Protein AF-J2GHC1-F1 (afdb_monomer_lite)

Structure (mmCIF, N/CA/C/O backbone):
data_AF-J2GHC1-F1
#
_entry.id   AF-J2GHC1-F1
#
loop_
_atom_site.group_PDB
_atom_site.id
_atom_site.type_symbol
_atom_site.label_atom_id
_atom_site.label_alt_id
_atom_site.label_comp_id
_atom_site.label_asym_id
_atom_site.label_entity_id
_atom_site.label_seq_id
_atom_site.pdbx_PDB_ins_code
_atom_site.Cartn_x
_atom_site.Cartn_y
_atom_site.Cartn_z
_atom_site.occupancy
_atom_site.B_iso_or_equiv
_atom_site.auth_seq_id
_atom_site.auth_comp_id
_atom_site.auth_asym_id
_atom_site.auth_atom_id
_atom_site.pdbx_PDB_model_num
ATOM 1 N N . MET A 1 1 ? -0.207 12.810 23.415 1.00 63.00 1 MET A N 1
ATOM 2 C CA . MET A 1 1 ? 0.898 11.858 23.142 1.00 63.00 1 MET A CA 1
ATOM 3 C C . MET A 1 1 ? 0.573 10.887 22.004 1.00 63.00 1 MET A C 1
ATOM 5 O O . MET A 1 1 ? 1.259 10.947 20.996 1.00 63.00 1 MET A O 1
ATOM 9 N N . LYS A 1 2 ? -0.502 10.081 22.076 1.00 74.50 2 LYS A N 1
ATOM 10 C CA . LYS A 1 2 ? -0.873 9.104 21.019 1.00 74.50 2 LYS A CA 1
ATOM 11 C C . LYS A 1 2 ? -0.994 9.691 19.597 1.00 74.50 2 LYS A C 1
ATOM 13 O O . LYS A 1 2 ? -0.501 9.097 18.650 1.00 74.50 2 LYS A O 1
ATOM 18 N N . ARG A 1 3 ? -1.590 10.883 19.453 1.00 80.06 3 ARG A N 1
ATOM 19 C CA . ARG A 1 3 ? -1.753 11.560 18.148 1.00 80.06 3 ARG A CA 1
ATOM 20 C C . ARG A 1 3 ? -0.424 11.981 17.511 1.00 80.06 3 ARG A C 1
ATOM 22 O O . ARG A 1 3 ? -0.255 11.814 16.316 1.00 80.06 3 ARG A O 1
ATOM 29 N N . ILE A 1 4 ? 0.522 12.479 18.310 1.00 85.56 4 ILE A N 1
ATOM 30 C CA . ILE A 1 4 ? 1.849 12.899 17.825 1.00 85.56 4 ILE A CA 1
ATOM 31 C C . ILE A 1 4 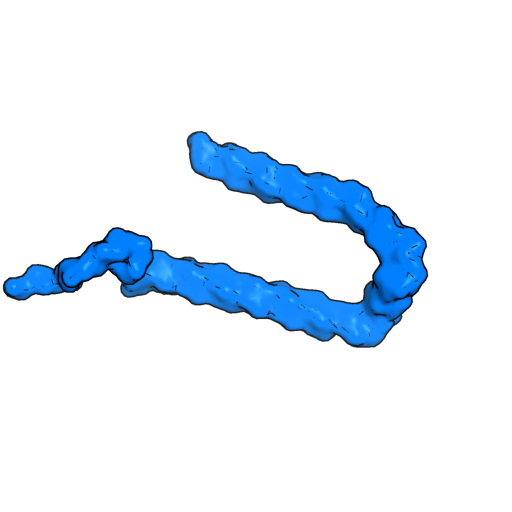? 2.637 11.680 17.339 1.00 85.56 4 ILE A C 1
ATOM 33 O O . ILE A 1 4 ? 3.248 11.733 16.280 1.00 85.56 4 ILE A O 1
ATOM 37 N N . LEU A 1 5 ? 2.556 10.562 18.069 1.00 86.69 5 LEU A N 1
ATOM 38 C CA . LEU A 1 5 ? 3.182 9.304 17.666 1.00 86.69 5 LEU A CA 1
ATOM 39 C C . LEU A 1 5 ? 2.574 8.756 16.365 1.00 86.69 5 LEU A C 1
ATOM 41 O O . LEU A 1 5 ? 3.315 8.363 15.473 1.00 86.69 5 LEU A O 1
ATOM 45 N N . ALA A 1 6 ? 1.246 8.800 16.217 1.00 82.94 6 ALA A N 1
ATOM 46 C CA . ALA A 1 6 ? 0.576 8.394 14.980 1.00 82.94 6 ALA A CA 1
ATOM 47 C C . ALA A 1 6 ? 0.992 9.260 13.779 1.00 82.94 6 ALA A C 1
ATOM 49 O O . ALA A 1 6 ? 1.335 8.725 12.730 1.00 82.94 6 ALA A O 1
ATOM 50 N N . ILE A 1 7 ? 1.025 10.587 13.944 1.00 88.19 7 ILE A N 1
ATOM 51 C CA . ILE A 1 7 ? 1.487 11.513 12.898 1.00 88.19 7 ILE A CA 1
ATOM 52 C C . ILE A 1 7 ? 2.952 11.237 12.544 1.00 88.19 7 ILE A C 1
ATOM 54 O O . ILE A 1 7 ? 3.291 11.182 11.366 1.00 88.19 7 ILE A O 1
ATOM 58 N N . GLY A 1 8 ? 3.807 11.007 13.545 1.00 89.25 8 GLY A N 1
ATOM 59 C CA . GLY A 1 8 ? 5.213 10.663 13.337 1.00 89.25 8 GLY A CA 1
ATOM 60 C C . GLY A 1 8 ? 5.400 9.360 12.556 1.00 89.25 8 GLY A C 1
ATOM 61 O O . GLY A 1 8 ? 6.220 9.316 11.645 1.00 89.25 8 GLY A O 1
ATOM 62 N N . LEU A 1 9 ? 4.609 8.325 12.854 1.00 90.38 9 LEU A N 1
ATOM 63 C CA . LEU A 1 9 ? 4.646 7.051 12.127 1.00 90.38 9 LEU A CA 1
ATOM 64 C C . LEU A 1 9 ? 4.163 7.194 10.680 1.00 90.38 9 LEU A C 1
ATOM 66 O O . LEU A 1 9 ? 4.793 6.645 9.781 1.00 90.38 9 LEU A O 1
ATOM 70 N N . ILE A 1 10 ? 3.089 7.955 10.447 1.00 90.62 10 ILE A N 1
ATOM 71 C CA . ILE A 1 10 ? 2.596 8.238 9.090 1.00 90.62 10 ILE A CA 1
ATOM 72 C C . ILE A 1 10 ? 3.657 9.006 8.300 1.00 90.62 10 ILE A C 1
ATOM 74 O O . ILE A 1 10 ? 3.980 8.624 7.181 1.00 90.62 10 ILE A O 1
ATOM 78 N N . ALA A 1 11 ? 4.240 10.053 8.889 1.00 88.94 11 ALA A N 1
ATOM 79 C CA . ALA A 1 11 ? 5.287 10.834 8.244 1.00 88.94 11 ALA A CA 1
ATOM 80 C C . ALA A 1 11 ? 6.506 9.966 7.907 1.00 88.94 11 ALA A C 1
ATOM 82 O O . ALA A 1 11 ? 6.972 9.992 6.772 1.00 88.94 11 ALA A O 1
ATOM 83 N N . LEU A 1 12 ? 6.979 9.147 8.854 1.00 92.62 12 LEU A N 1
ATOM 84 C CA . LEU A 1 12 ? 8.090 8.226 8.622 1.00 92.62 12 LEU A CA 1
ATOM 85 C C . LEU A 1 12 ? 7.786 7.256 7.476 1.00 92.62 12 LEU A C 1
ATOM 87 O O . LEU A 1 12 ? 8.635 7.090 6.609 1.00 92.62 12 LEU A O 1
ATOM 91 N N . ALA A 1 13 ? 6.588 6.666 7.446 1.00 88.62 13 ALA A N 1
ATOM 92 C CA . ALA A 1 13 ? 6.164 5.754 6.384 1.00 88.62 13 ALA A CA 1
ATOM 93 C C . ALA A 1 13 ? 6.106 6.438 5.007 1.00 88.62 13 ALA A C 1
ATOM 95 O O . ALA A 1 13 ? 6.507 5.851 4.005 1.00 88.62 13 ALA A O 1
ATOM 96 N N . VAL A 1 14 ? 5.641 7.689 4.949 1.00 90.69 14 VAL A N 1
ATOM 97 C CA . VAL A 1 14 ? 5.600 8.470 3.703 1.00 90.69 14 VAL A CA 1
ATOM 98 C C . VAL A 1 14 ? 7.012 8.815 3.233 1.00 90.69 14 VAL A C 1
ATOM 100 O O . VAL A 1 14 ? 7.320 8.649 2.054 1.00 90.69 14 VAL A O 1
ATOM 103 N N . PHE A 1 15 ? 7.892 9.251 4.138 1.00 90.19 15 PHE A N 1
ATOM 104 C CA . PHE A 1 15 ? 9.274 9.577 3.789 1.00 90.19 15 PHE A CA 1
ATOM 105 C C . PHE A 1 15 ? 10.064 8.350 3.343 1.00 90.19 15 PHE A C 1
ATOM 107 O O . PHE A 1 15 ? 10.808 8.436 2.367 1.00 90.19 15 PHE A O 1
ATOM 114 N N . THR A 1 16 ? 9.892 7.204 4.005 1.00 90.00 16 THR A N 1
ATOM 115 C CA . THR A 1 16 ? 10.531 5.960 3.568 1.00 90.00 16 THR A CA 1
ATOM 116 C C . THR A 1 16 ? 9.975 5.507 2.224 1.00 90.00 16 THR A C 1
ATOM 118 O O . THR A 1 16 ? 10.767 5.239 1.327 1.00 90.00 16 THR A O 1
ATOM 121 N N . ALA A 1 17 ? 8.655 5.500 2.021 1.00 88.44 17 ALA A N 1
ATOM 122 C CA . ALA A 1 17 ? 8.068 5.170 0.721 1.00 88.44 17 ALA A CA 1
ATOM 123 C C . ALA A 1 17 ? 8.617 6.074 -0.396 1.00 88.44 17 ALA A C 1
ATOM 125 O O . ALA 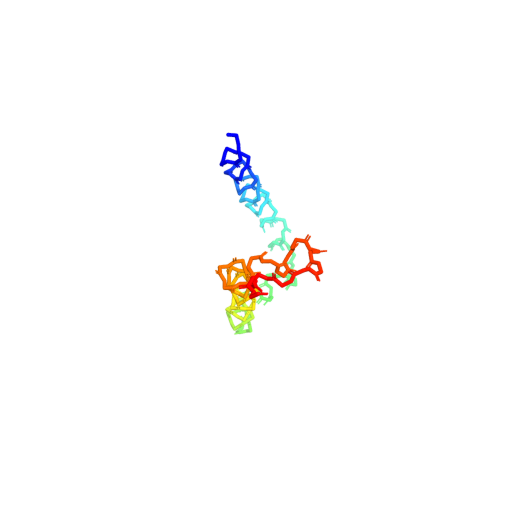A 1 17 ? 9.033 5.578 -1.442 1.00 88.44 17 ALA A O 1
ATOM 126 N N . HIS A 1 18 ? 8.704 7.383 -0.151 1.00 90.44 18 HIS A N 1
ATOM 127 C CA . HIS A 1 18 ? 9.282 8.330 -1.100 1.00 90.44 18 HIS A CA 1
ATOM 128 C C . HIS A 1 18 ? 10.759 8.032 -1.399 1.00 90.44 18 HIS A C 1
ATOM 130 O O . HIS A 1 18 ? 11.145 8.010 -2.563 1.00 90.44 18 HIS A O 1
ATOM 136 N N . ALA A 1 19 ? 11.571 7.743 -0.377 1.00 91.06 19 ALA A N 1
ATOM 137 C CA . ALA A 1 19 ? 12.992 7.434 -0.544 1.00 91.06 19 ALA A CA 1
ATOM 138 C C . ALA A 1 19 ? 13.241 6.116 -1.300 1.00 91.06 19 ALA A C 1
ATOM 140 O O . ALA A 1 19 ? 14.187 6.023 -2.079 1.00 91.06 19 ALA A O 1
ATOM 141 N N . TRP A 1 20 ? 12.396 5.103 -1.091 1.00 89.06 20 TRP A N 1
ATOM 142 C CA . TRP A 1 20 ? 12.528 3.795 -1.741 1.00 89.06 20 TRP A CA 1
ATOM 143 C C . TRP A 1 20 ? 11.927 3.745 -3.148 1.00 89.06 20 TRP A C 1
ATOM 145 O O . TRP A 1 20 ? 12.310 2.882 -3.933 1.00 89.06 20 TRP A O 1
ATOM 155 N N . THR A 1 21 ? 11.015 4.660 -3.492 1.00 90.44 21 THR A N 1
ATOM 156 C CA . THR A 1 21 ? 10.339 4.651 -4.801 1.00 90.44 21 THR A CA 1
ATOM 157 C C . THR A 1 21 ? 11.329 4.721 -5.976 1.00 90.44 21 THR A C 1
ATOM 159 O O . THR A 1 21 ? 11.230 3.859 -6.846 1.00 90.44 21 THR A O 1
ATOM 162 N N . PRO A 1 22 ? 12.320 5.638 -6.017 1.00 89.25 22 PRO A N 1
ATOM 163 C CA . PRO A 1 22 ? 13.316 5.656 -7.093 1.00 89.25 22 PRO A CA 1
ATOM 164 C C . PRO A 1 22 ? 14.109 4.348 -7.185 1.00 89.25 22 PRO A C 1
ATOM 166 O O . PRO A 1 22 ? 14.255 3.796 -8.267 1.00 89.25 22 PRO A O 1
ATOM 169 N N . VAL A 1 23 ? 14.525 3.798 -6.038 1.00 89.00 23 VAL A N 1
ATOM 170 C CA . VAL A 1 23 ? 15.291 2.541 -5.963 1.00 89.00 23 VAL A CA 1
ATOM 171 C C . VAL A 1 23 ? 14.500 1.365 -6.540 1.00 89.00 23 VAL A C 1
ATOM 173 O O . VAL A 1 23 ? 15.058 0.501 -7.211 1.00 89.00 23 VAL A O 1
ATOM 176 N N . LEU A 1 24 ? 13.190 1.320 -6.288 1.00 88.62 24 LEU A N 1
ATOM 177 C CA . LEU A 1 24 ? 12.310 0.299 -6.852 1.00 88.62 24 LEU A CA 1
ATOM 178 C C . LEU A 1 24 ? 12.110 0.498 -8.357 1.00 88.62 24 LEU A C 1
ATOM 180 O O . LEU A 1 24 ? 12.106 -0.481 -9.099 1.00 88.62 24 LEU A O 1
ATOM 184 N N . LEU A 1 25 ? 11.969 1.745 -8.809 1.00 91.31 25 LEU A N 1
ATOM 185 C CA . LEU A 1 25 ? 11.755 2.079 -10.218 1.00 91.31 25 LEU A CA 1
ATOM 186 C C . LEU A 1 25 ? 13.005 1.894 -11.092 1.00 91.31 25 LEU A C 1
ATOM 188 O O . LEU A 1 25 ? 12.861 1.694 -12.296 1.00 91.31 25 LEU A O 1
ATOM 192 N N . ASP A 1 26 ? 14.203 1.869 -10.506 1.00 92.75 26 ASP A N 1
ATOM 193 C CA . ASP A 1 26 ? 15.440 1.512 -11.215 1.00 92.75 26 ASP A CA 1
ATOM 194 C C . ASP A 1 26 ? 15.474 0.031 -11.647 1.00 92.75 26 ASP A C 1
ATOM 196 O O . ASP A 1 26 ? 16.268 -0.359 -12.506 1.00 92.75 26 ASP A O 1
ATOM 200 N N . SER A 1 27 ? 14.601 -0.816 -11.088 1.00 93.56 27 SER A N 1
ATOM 201 C CA . SER A 1 27 ? 14.451 -2.208 -11.514 1.00 93.56 27 SER A CA 1
ATOM 202 C C . SER A 1 27 ? 13.621 -2.313 -12.804 1.0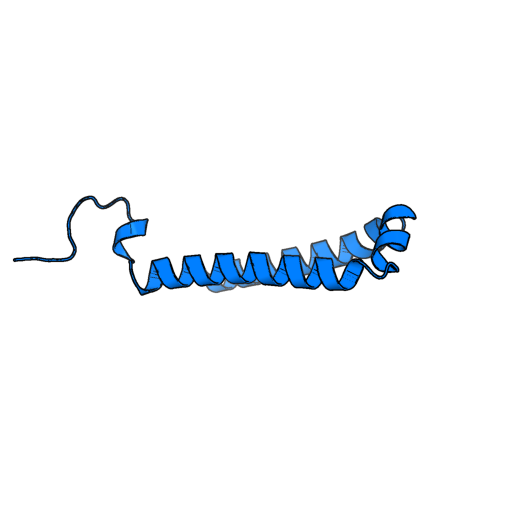0 93.56 27 SER A C 1
ATOM 204 O O . SER A 1 27 ? 12.442 -1.943 -12.802 1.00 93.56 27 SER A O 1
ATOM 206 N N . PRO A 1 28 ? 14.151 -2.920 -13.888 1.00 94.31 28 PRO A N 1
ATOM 207 C CA . PRO A 1 28 ? 13.412 -3.081 -15.142 1.00 94.31 28 PRO A CA 1
ATOM 208 C C . PRO A 1 28 ? 12.111 -3.874 -14.988 1.00 94.31 28 PRO A C 1
ATOM 210 O O . PRO A 1 28 ? 11.128 -3.582 -15.662 1.00 94.31 28 PRO A O 1
ATOM 213 N N . ALA A 1 29 ? 12.086 -4.863 -14.089 1.00 93.69 29 ALA A N 1
ATOM 214 C CA . ALA A 1 29 ? 10.898 -5.674 -13.834 1.00 93.69 29 ALA A CA 1
ATOM 215 C C . ALA A 1 29 ? 9.788 -4.864 -13.148 1.00 93.69 29 ALA A C 1
ATOM 217 O O . ALA A 1 29 ? 8.620 -4.980 -13.513 1.00 93.69 29 ALA A O 1
ATOM 218 N N . VAL A 1 30 ? 10.158 -4.013 -12.187 1.00 92.69 30 VAL A N 1
ATOM 219 C CA . VAL A 1 30 ? 9.208 -3.128 -11.500 1.00 92.69 30 VAL A CA 1
ATOM 220 C C . VAL A 1 30 ? 8.676 -2.087 -12.474 1.00 92.69 30 VAL A C 1
ATOM 222 O O . VAL A 1 30 ? 7.468 -1.885 -12.540 1.00 92.69 30 VAL A O 1
ATOM 225 N N . MET A 1 31 ? 9.547 -1.475 -13.278 1.00 94.75 31 MET A N 1
ATOM 226 C CA . MET A 1 31 ? 9.127 -0.512 -14.294 1.00 94.75 31 MET A CA 1
ATOM 227 C C . MET A 1 31 ? 8.189 -1.149 -15.331 1.00 94.75 31 MET A C 1
ATOM 229 O O . MET A 1 31 ? 7.151 -0.578 -15.652 1.00 94.75 31 MET A O 1
ATOM 233 N N . ALA A 1 32 ? 8.505 -2.356 -15.812 1.00 95.50 32 ALA A N 1
ATOM 234 C CA . ALA A 1 32 ? 7.645 -3.090 -16.741 1.00 95.50 32 ALA A CA 1
ATOM 235 C C . ALA A 1 32 ? 6.265 -3.393 -16.138 1.00 95.50 32 ALA A C 1
ATOM 237 O O . ALA A 1 32 ? 5.257 -3.269 -16.829 1.00 95.50 32 ALA A O 1
ATOM 238 N N . PHE A 1 33 ? 6.209 -3.742 -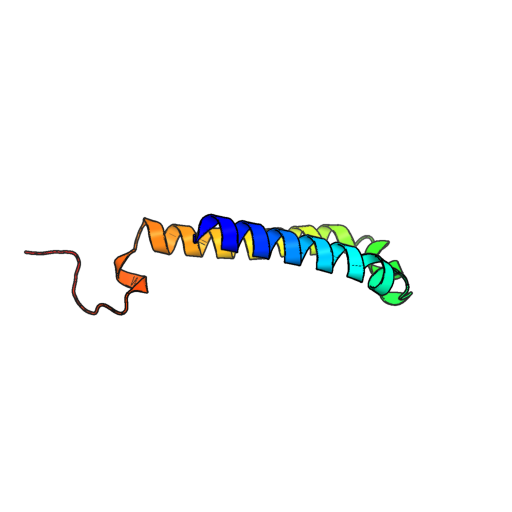14.850 1.00 94.62 33 PHE A N 1
ATOM 239 C CA . PHE A 1 33 ? 4.946 -3.926 -14.142 1.00 94.62 33 PHE A CA 1
ATOM 240 C C . PHE A 1 33 ? 4.168 -2.612 -13.994 1.00 94.62 33 PHE A C 1
ATOM 242 O O . PHE A 1 33 ? 2.988 -2.578 -14.330 1.00 94.62 33 PHE A O 1
ATOM 249 N N . VAL A 1 34 ? 4.815 -1.525 -13.560 1.00 93.62 34 VAL A N 1
ATOM 250 C CA . VAL A 1 34 ? 4.185 -0.199 -13.385 1.00 93.62 34 VAL A CA 1
ATOM 251 C C . VAL A 1 34 ? 3.593 0.330 -14.693 1.00 93.62 34 VAL A C 1
ATOM 253 O O . VAL A 1 34 ? 2.543 0.969 -14.681 1.00 93.62 34 VAL A O 1
ATOM 256 N N . LEU A 1 35 ? 4.244 0.047 -15.822 1.00 95.06 35 LEU A N 1
ATOM 257 C CA . LEU A 1 35 ? 3.778 0.436 -17.154 1.00 95.06 35 LEU A CA 1
ATOM 258 C C . LEU A 1 35 ? 2.769 -0.551 -17.770 1.00 95.06 35 LEU A C 1
ATOM 260 O O . LEU A 1 35 ? 2.281 -0.298 -18.869 1.00 95.06 35 LEU A O 1
ATOM 264 N N . SER A 1 36 ? 2.469 -1.670 -17.106 1.00 96.81 36 SER A N 1
ATOM 265 C CA . SER A 1 36 ? 1.544 -2.683 -17.617 1.00 96.81 36 SER A CA 1
ATOM 266 C C . SER A 1 36 ? 0.077 -2.322 -17.370 1.00 96.81 36 SER A C 1
ATOM 268 O O . SER A 1 36 ? -0.266 -1.648 -16.396 1.00 96.81 36 SER A O 1
ATOM 270 N N . ASP A 1 37 ? -0.818 -2.876 -18.191 1.00 96.94 37 ASP A N 1
ATOM 271 C CA . ASP A 1 37 ? -2.271 -2.721 -18.025 1.00 96.94 37 ASP A CA 1
ATOM 272 C C . ASP A 1 37 ? -2.801 -3.344 -16.717 1.00 96.94 37 ASP A C 1
ATOM 274 O O . ASP A 1 37 ? -3.893 -3.006 -16.257 1.00 96.94 37 ASP A O 1
ATOM 278 N N . ALA A 1 38 ? -2.028 -4.240 -16.092 1.00 94.44 38 ALA A N 1
ATOM 279 C CA . ALA A 1 38 ? -2.384 -4.895 -14.835 1.00 94.44 38 ALA A CA 1
ATOM 280 C C . ALA A 1 38 ? -2.148 -4.007 -13.599 1.00 94.44 38 ALA A C 1
ATOM 282 O O . ALA A 1 38 ? -2.763 -4.241 -12.557 1.00 94.44 38 ALA A O 1
ATOM 283 N N . PHE A 1 39 ? -1.315 -2.963 -13.708 1.00 94.81 39 PHE A N 1
ATOM 284 C CA . PHE A 1 39 ? -0.904 -2.140 -12.567 1.00 94.81 39 PHE A CA 1
ATOM 285 C C . PHE A 1 39 ? -2.087 -1.508 -11.824 1.00 94.81 39 PHE A C 1
ATOM 287 O O . PHE A 1 39 ? -2.229 -1.663 -10.611 1.00 94.81 39 PHE A O 1
ATOM 294 N N . TRP A 1 40 ? -2.959 -0.799 -12.546 1.00 94.75 40 TRP A N 1
ATOM 295 C CA . TRP A 1 40 ? -4.087 -0.094 -11.936 1.00 94.75 40 TRP A CA 1
ATOM 296 C C . TRP A 1 40 ? -5.102 -1.040 -11.283 1.00 94.75 40 TRP A C 1
ATOM 298 O O . TRP A 1 40 ? -5.448 -0.797 -10.124 1.00 94.75 40 TRP A O 1
ATOM 308 N N . PRO A 1 41 ? -5.564 -2.117 -11.950 1.00 96.25 41 PRO A N 1
ATOM 309 C CA . PRO A 1 41 ? -6.411 -3.125 -11.317 1.00 96.25 41 PRO A CA 1
ATOM 310 C C . PRO A 1 41 ? -5.828 -3.688 -10.016 1.00 96.25 41 PRO A C 1
ATOM 312 O O . PRO A 1 41 ? -6.544 -3.759 -9.015 1.00 96.25 41 PRO A O 1
ATOM 315 N N . GLU A 1 42 ? -4.540 -4.040 -9.998 1.00 94.81 42 GLU A N 1
ATOM 316 C CA . GLU A 1 42 ? -3.892 -4.583 -8.800 1.00 94.81 42 GLU A CA 1
ATOM 317 C C . GLU A 1 42 ? -3.776 -3.543 -7.681 1.00 94.81 42 GLU A C 1
ATOM 319 O O . GLU A 1 42 ? -4.090 -3.843 -6.526 1.00 94.81 42 GLU A O 1
ATOM 324 N N . MET A 1 43 ? -3.419 -2.300 -8.012 1.00 93.12 43 MET A N 1
ATOM 325 C CA . MET A 1 43 ? -3.366 -1.200 -7.046 1.00 93.12 43 MET A CA 1
ATOM 326 C C . MET A 1 43 ? -4.735 -0.905 -6.425 1.00 93.12 43 MET A C 1
ATOM 328 O O . MET A 1 43 ? -4.844 -0.780 -5.202 1.00 93.12 43 MET A O 1
ATOM 332 N N . PHE A 1 44 ? -5.796 -0.830 -7.236 1.00 94.12 44 PHE A N 1
ATOM 333 C CA . PHE A 1 44 ? -7.156 -0.643 -6.724 1.00 94.12 44 PHE A CA 1
ATOM 334 C C . PHE A 1 44 ? -7.604 -1.825 -5.866 1.00 94.12 44 PHE A C 1
ATOM 336 O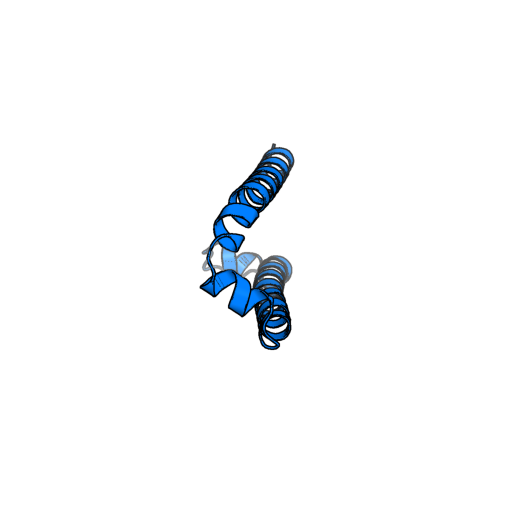 O . PHE A 1 44 ? -8.179 -1.615 -4.796 1.00 94.12 44 PHE A O 1
ATOM 343 N N . GLY A 1 45 ? -7.303 -3.052 -6.293 1.00 94.56 45 GLY A N 1
ATOM 344 C CA . GLY A 1 45 ? -7.584 -4.260 -5.523 1.00 94.56 45 GLY A CA 1
ATOM 345 C C . GLY A 1 45 ? -6.904 -4.240 -4.153 1.00 94.56 45 GLY A C 1
ATOM 346 O O . GLY A 1 45 ? -7.564 -4.450 -3.135 1.00 94.56 45 GLY A O 1
ATOM 347 N N . ALA A 1 46 ? -5.614 -3.908 -4.104 1.00 92.50 46 ALA A N 1
ATOM 348 C CA . ALA A 1 46 ? -4.859 -3.813 -2.858 1.00 92.50 46 ALA A CA 1
ATOM 349 C C . ALA A 1 46 ? -5.441 -2.752 -1.909 1.00 92.50 46 ALA A C 1
ATOM 351 O O . ALA A 1 46 ? -5.669 -3.035 -0.729 1.00 92.50 46 ALA A O 1
ATOM 352 N N . VAL A 1 47 ? -5.744 -1.553 -2.420 1.00 94.19 47 VAL A N 1
ATOM 353 C CA . VAL A 1 47 ? -6.357 -0.473 -1.626 1.00 94.19 47 VAL A CA 1
ATOM 354 C C . VAL A 1 47 ? -7.729 -0.889 -1.090 1.00 94.19 47 VAL A C 1
ATOM 356 O O . VAL A 1 47 ? -8.026 -0.634 0.078 1.00 94.19 47 VAL A O 1
ATOM 359 N N . LEU A 1 48 ? -8.548 -1.562 -1.902 1.00 95.25 48 LEU A N 1
ATOM 360 C CA . LEU A 1 48 ? -9.859 -2.058 -1.483 1.00 95.25 48 LEU A CA 1
ATOM 361 C C . LEU A 1 48 ? -9.748 -3.103 -0.372 1.00 95.25 48 LEU A C 1
ATOM 363 O O . LEU A 1 48 ? -10.427 -2.967 0.643 1.00 95.25 48 LEU A O 1
ATOM 367 N N . VAL A 1 49 ? -8.883 -4.109 -0.522 1.00 95.31 49 VAL A N 1
ATOM 368 C CA . VAL A 1 49 ? -8.700 -5.167 0.488 1.00 95.31 49 VAL A CA 1
ATOM 369 C C . VAL A 1 49 ? -8.227 -4.576 1.815 1.00 95.31 49 VAL A C 1
ATOM 371 O O . VAL A 1 49 ? -8.799 -4.868 2.867 1.00 95.31 49 VAL A O 1
ATOM 374 N N . ILE A 1 50 ? -7.226 -3.695 1.776 1.00 93.12 50 ILE A N 1
ATOM 375 C CA . ILE A 1 50 ? -6.716 -3.020 2.975 1.00 93.12 50 ILE A CA 1
ATOM 376 C C . ILE A 1 50 ? -7.812 -2.149 3.605 1.00 93.12 50 ILE A C 1
ATOM 378 O O . ILE A 1 50 ? -8.026 -2.201 4.818 1.00 93.12 50 ILE A O 1
ATOM 382 N N . GLY A 1 51 ? -8.549 -1.389 2.792 1.00 92.44 51 GLY A N 1
ATOM 383 C CA . GLY A 1 51 ? -9.668 -0.568 3.248 1.00 92.44 51 GLY A CA 1
ATOM 384 C C . GLY A 1 51 ? -10.771 -1.388 3.921 1.00 92.44 51 GLY A C 1
ATOM 385 O O . GLY A 1 51 ? -11.247 -1.005 4.990 1.00 92.44 51 GLY A O 1
ATOM 386 N N . MET A 1 52 ? -11.133 -2.543 3.354 1.00 93.88 52 MET A N 1
ATOM 387 C CA . MET A 1 52 ? -12.116 -3.464 3.936 1.00 93.88 52 MET A CA 1
ATOM 388 C C . MET A 1 52 ? -11.657 -4.009 5.289 1.00 93.88 52 MET A C 1
ATOM 390 O O . MET A 1 52 ? -12.458 -4.059 6.220 1.00 93.88 52 MET A O 1
ATOM 394 N N . LEU A 1 53 ? -10.377 -4.363 5.431 1.00 92.75 53 LEU A N 1
ATOM 395 C CA . LEU A 1 53 ? -9.820 -4.811 6.710 1.00 92.75 53 LEU A CA 1
ATOM 396 C C . LEU A 1 53 ? -9.913 -3.714 7.776 1.00 92.75 53 LEU A C 1
ATOM 398 O O . LEU A 1 53 ? -10.379 -3.972 8.885 1.00 92.75 53 LEU A O 1
ATOM 402 N N . PHE A 1 54 ? -9.533 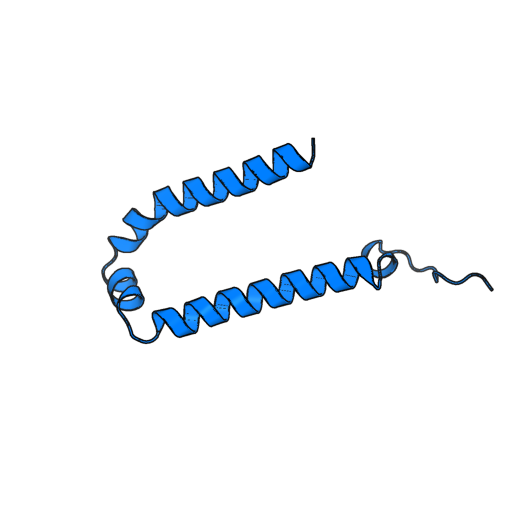-2.477 7.445 1.00 90.12 54 PHE A N 1
ATOM 403 C CA . PHE A 1 54 ? -9.665 -1.357 8.380 1.00 90.12 54 PHE A CA 1
ATOM 404 C C . PHE A 1 54 ? -11.122 -1.068 8.743 1.00 90.12 54 PHE A C 1
ATOM 406 O O . PHE A 1 54 ? -11.417 -0.834 9.916 1.00 90.12 54 PHE A O 1
ATOM 413 N N . ALA A 1 55 ? -12.032 -1.118 7.769 1.00 89.31 55 ALA A N 1
ATOM 414 C CA . ALA A 1 55 ? -13.459 -0.942 8.007 1.00 89.31 55 ALA A CA 1
ATOM 415 C C . ALA A 1 55 ? -14.016 -2.040 8.927 1.00 89.31 55 ALA A C 1
ATOM 417 O O . ALA A 1 55 ? -14.744 -1.729 9.867 1.00 89.31 55 ALA A O 1
ATOM 418 N N . ALA A 1 56 ? -13.624 -3.300 8.716 1.00 87.19 56 ALA A N 1
ATOM 419 C CA . ALA A 1 56 ? -14.012 -4.420 9.568 1.00 87.19 56 ALA A CA 1
ATOM 420 C C . ALA A 1 56 ? -13.477 -4.263 11.000 1.00 87.19 56 ALA A C 1
ATOM 422 O O . ALA A 1 56 ? -14.232 -4.425 11.956 1.00 87.19 56 ALA A O 1
ATOM 423 N N . CYS A 1 57 ? -12.209 -3.873 11.165 1.00 87.25 57 CYS A N 1
ATOM 424 C CA . CYS A 1 57 ? -11.626 -3.586 12.477 1.00 87.25 57 CYS A CA 1
ATOM 425 C C . CYS A 1 57 ? -12.347 -2.431 13.187 1.00 87.25 57 CYS A C 1
ATOM 427 O O . CYS A 1 57 ? -12.663 -2.532 14.372 1.00 87.25 57 CYS A O 1
ATOM 429 N N . ALA A 1 58 ? -12.635 -1.338 12.475 1.00 86.62 58 ALA A N 1
ATOM 430 C CA . ALA A 1 58 ? -13.368 -0.205 13.031 1.00 86.62 58 ALA A CA 1
ATOM 431 C C . ALA A 1 58 ? -14.797 -0.601 13.431 1.00 86.62 58 ALA A C 1
ATOM 433 O O . ALA A 1 58 ? -15.244 -0.250 14.521 1.00 86.62 58 ALA A O 1
ATOM 434 N N . ALA A 1 59 ? -15.486 -1.377 12.592 1.00 84.69 59 ALA A N 1
ATOM 435 C CA . ALA A 1 59 ? -16.807 -1.911 12.896 1.00 84.69 59 ALA A CA 1
ATOM 436 C C . ALA A 1 59 ? -16.775 -2.832 14.125 1.00 84.69 59 ALA A C 1
ATOM 438 O O . ALA A 1 59 ? -17.617 -2.688 15.006 1.00 84.69 59 ALA A O 1
ATOM 439 N N . ALA A 1 60 ? -15.778 -3.713 14.244 1.00 81.62 60 ALA A N 1
ATOM 440 C CA . ALA A 1 60 ? -15.611 -4.567 15.419 1.00 81.62 60 ALA A CA 1
ATOM 441 C C . ALA A 1 60 ? -15.418 -3.744 16.705 1.00 81.62 60 ALA A C 1
ATOM 443 O O . ALA A 1 60 ? -16.045 -4.042 17.716 1.00 81.62 60 ALA A O 1
ATOM 444 N N . ILE A 1 61 ? -14.620 -2.670 16.660 1.00 80.00 61 ILE A N 1
ATOM 445 C CA . ILE A 1 61 ? -14.440 -1.765 17.807 1.00 80.00 61 ILE A CA 1
ATOM 446 C C . ILE A 1 61 ? -15.746 -1.036 18.157 1.00 80.00 61 ILE A C 1
ATOM 448 O O . ILE A 1 61 ? -16.065 -0.894 19.335 1.00 80.00 61 ILE A O 1
ATOM 452 N N . LEU A 1 62 ? -16.483 -0.547 17.155 1.00 79.19 62 LEU A N 1
ATOM 453 C CA . LEU A 1 62 ? -17.679 0.276 17.362 1.00 79.19 62 LEU A CA 1
ATOM 454 C C . LEU A 1 62 ? -18.904 -0.535 17.796 1.00 79.19 62 LEU A C 1
ATOM 456 O O . LEU A 1 62 ? -19.659 -0.076 18.648 1.00 79.19 62 LEU A O 1
ATOM 460 N N . PHE A 1 63 ? -19.111 -1.714 17.210 1.00 79.62 63 PHE A N 1
ATOM 461 C CA . PHE A 1 63 ? -20.310 -2.529 17.427 1.00 79.62 63 PHE A CA 1
ATOM 462 C C . PHE A 1 63 ? -20.093 -3.685 18.410 1.00 79.62 63 PHE A C 1
ATOM 464 O O . PHE A 1 63 ? -21.065 -4.193 18.963 1.00 79.62 63 PHE A O 1
ATOM 471 N N . HIS A 1 64 ? -18.843 -4.090 18.662 1.00 74.31 64 HIS A N 1
ATOM 472 C CA . HIS A 1 64 ? -18.507 -5.191 19.570 1.00 74.31 64 HIS A CA 1
ATOM 473 C C . HIS A 1 64 ? -17.267 -4.882 20.436 1.00 74.31 64 HIS A C 1
ATOM 475 O O . HIS A 1 64 ? -16.303 -5.659 20.424 1.00 74.31 64 HIS A O 1
ATOM 481 N N . PRO A 1 65 ? -17.261 -3.783 21.216 1.00 62.53 65 PRO A N 1
ATOM 482 C CA . PRO A 1 65 ? -16.091 -3.361 21.994 1.00 62.53 65 PRO A CA 1
ATOM 483 C C . PRO A 1 65 ? -15.604 -4.433 22.987 1.00 62.53 65 PRO A C 1
ATOM 485 O O . PRO A 1 65 ? -14.393 -4.598 23.157 1.00 62.53 65 PRO A O 1
ATOM 488 N N . GLY A 1 66 ? -16.516 -5.218 23.576 1.00 58.53 66 GLY A N 1
ATOM 489 C CA . GLY A 1 66 ? -16.189 -6.331 24.477 1.00 58.53 66 GLY A CA 1
ATOM 490 C C . GLY A 1 66 ? -15.522 -7.546 23.812 1.00 58.53 66 GLY A C 1
ATOM 491 O O . GLY A 1 66 ? -14.846 -8.318 24.490 1.00 58.53 66 GLY A O 1
ATOM 492 N N . SER A 1 67 ? -15.628 -7.702 22.484 1.00 60.19 67 SER A N 1
ATOM 493 C CA . SER A 1 67 ? -15.025 -8.838 21.758 1.00 60.19 67 SER A CA 1
ATOM 494 C C . SER A 1 67 ? -13.496 -8.759 21.657 1.00 60.19 67 SER A C 1
ATOM 496 O O . SER A 1 67 ? -12.827 -9.777 21.487 1.00 60.19 67 SER A O 1
ATOM 498 N N . LEU A 1 68 ? -12.929 -7.556 21.802 1.00 55.50 68 LEU A N 1
ATOM 499 C CA . LEU A 1 68 ? -11.492 -7.294 21.673 1.00 55.50 68 LEU A CA 1
ATOM 500 C C . LEU A 1 68 ? -10.749 -7.328 23.015 1.00 55.50 68 LEU A C 1
ATOM 502 O O . LEU A 1 68 ? -9.521 -7.388 23.028 1.00 55.50 68 LEU A O 1
ATOM 506 N N . SER A 1 69 ? -11.458 -7.286 24.148 1.00 55.12 69 SER A N 1
ATOM 507 C CA . SER A 1 69 ? -10.833 -7.190 25.474 1.00 55.12 69 SER A CA 1
ATOM 508 C C . SER A 1 69 ? -10.528 -8.542 26.129 1.00 55.12 69 SER A C 1
ATOM 510 O O . SER A 1 69 ? -10.168 -8.562 27.303 1.00 55.12 69 SER A O 1
ATOM 512 N N . GLY A 1 70 ? -10.725 -9.669 25.432 1.00 55.41 70 GLY A N 1
ATOM 513 C CA . GLY A 1 70 ? -10.585 -11.008 26.024 1.00 55.41 70 GLY A CA 1
ATOM 514 C C . GLY A 1 70 ? -11.498 -11.243 27.237 1.00 55.41 70 GLY A C 1
ATOM 515 O O . GLY A 1 70 ? -11.232 -12.135 28.039 1.00 55.41 70 GLY A O 1
ATOM 516 N N . ARG A 1 71 ? -12.552 -10.428 27.409 1.00 51.62 71 ARG A N 1
ATOM 517 C CA . ARG A 1 71 ? -13.509 -10.571 28.512 1.00 51.62 71 ARG A CA 1
ATOM 518 C C . ARG A 1 71 ? -14.510 -11.655 28.138 1.00 51.62 71 ARG A C 1
ATOM 520 O O . ARG A 1 71 ? -15.177 -11.559 27.116 1.00 51.62 71 ARG A O 1
ATOM 527 N N . THR A 1 72 ? -14.615 -12.670 28.986 1.00 54.06 72 THR A N 1
ATOM 528 C CA . THR A 1 72 ? -15.552 -13.796 28.861 1.00 54.06 72 THR A CA 1
ATOM 529 C C . THR A 1 72 ? -16.911 -13.527 29.511 1.00 54.06 72 THR A C 1
ATOM 531 O O . THR A 1 72 ? -17.694 -14.457 29.672 1.00 54.06 72 THR A O 1
ATOM 534 N N . GLU A 1 73 ? -17.202 -12.288 29.913 1.00 57.44 73 GLU A N 1
ATOM 535 C CA . GLU A 1 73 ? -18.469 -11.949 30.565 1.00 57.44 73 GLU A CA 1
ATOM 536 C C . GLU A 1 73 ? -19.395 -11.162 29.630 1.00 57.44 73 GLU A C 1
ATOM 538 O O . GLU A 1 73 ? -18.923 -10.253 28.941 1.00 57.44 73 GLU A O 1
ATOM 543 N N . PRO A 1 74 ? -20.703 -11.481 29.604 1.00 57.25 74 PRO A N 1
ATOM 544 C CA . PRO A 1 74 ? -21.666 -10.785 28.762 1.00 57.25 74 PRO A CA 1
ATOM 545 C C . PRO A 1 74 ? -21.817 -9.314 29.170 1.00 57.25 74 PRO A C 1
ATOM 547 O O . PRO A 1 74 ? -22.011 -8.998 30.344 1.00 57.25 74 PRO A O 1
ATOM 550 N N . GLU A 1 75 ? -21.821 -8.412 28.187 1.00 61.62 75 GLU A N 1
ATOM 551 C CA . GLU A 1 75 ? -22.315 -7.036 28.336 1.00 61.62 75 GLU A CA 1
ATOM 552 C C . GLU A 1 75 ? -23.849 -7.063 28.409 1.00 61.62 75 GLU A C 1
ATOM 554 O O . GLU A 1 75 ? -24.558 -6.707 27.473 1.00 61.62 75 GLU A O 1
ATOM 559 N N . GLY A 1 76 ? -24.384 -7.588 29.503 1.00 50.84 76 GLY A N 1
ATOM 560 C CA . GLY A 1 76 ? -25.817 -7.776 29.651 1.00 50.84 76 GLY A CA 1
ATOM 561 C C . GLY A 1 76 ? -26.131 -8.306 31.029 1.00 50.84 76 GLY A C 1
ATOM 562 O O . GLY A 1 76 ? -26.351 -9.499 31.198 1.00 50.84 76 GLY A O 1
ATOM 563 N N . GLY A 1 77 ? -26.123 -7.405 32.011 1.00 46.84 77 GLY A N 1
ATOM 564 C CA . GLY A 1 77 ? -26.796 -7.668 33.271 1.00 46.84 77 GLY A CA 1
ATOM 565 C C . GLY A 1 77 ? -28.277 -7.910 32.998 1.00 46.84 77 GLY A C 1
ATOM 566 O O . GLY A 1 77 ? -28.980 -7.009 32.536 1.00 46.84 77 GLY A O 1
ATOM 567 N N . LEU A 1 78 ? -28.718 -9.128 33.286 1.00 38.47 78 LEU A N 1
ATOM 568 C CA . LEU A 1 78 ? -30.040 -9.399 33.830 1.00 38.47 78 LEU A CA 1
ATOM 569 C C . LEU A 1 78 ? -29.833 -10.076 35.182 1.00 38.47 78 LEU A C 1
ATOM 571 O O . LEU A 1 78 ? -29.013 -11.021 35.231 1.00 38.47 78 LEU A O 1
#

Secondary structure (DSSP, 8-state):
-HHHHHHHHHHHHHHHHHHHHHHHHTSHHHHHHHTSTTHHHHHHHHHHHHHHHHHHHHHHHHH-GGGGTT--S-S---

Foldseek 3Di:
DVVVVVVVVVVVVVVVCVVCVVVQCVDPVSVVCCPDPVNVVVVVVVVVVVVVVVVVVVCCCVVPVVVPPPDPDDPDDD

pLDDT: mean 83.41, std 14.78, range [38.47, 96.94]

Sequence (78 aa):
MKRILAIGLIALAVFTAHAWTPVLLDSPAVMAFVLSDAFWPEMFGAVLVIGMLFAACAAAILFHPGSLSGRTEPEGGL

Radius of gyration: 19.86 Å; chains: 1; bounding box: 46×27×52 Å